Protein AF-T1XBE3-F1 (afdb_monomer)

Organism: NCBI:txid1246301

Sequence (69 aa):
MPGVMISRNNFCVEVDGLALLRTDYSLASPEGKTILAGSSAEVVRRQADGSWLYVIDHAAGASLPRVED

Mean predicted aligned error: 3.16 Å

Secondary structure (DSSP, 8-state):
---EEEEEEEEEEEETTEEEEEEEEEEE-TTS-EEEEEEEEEEEEE-TTS-EEEEEEETTTTTSPPPP-

Radius of gyration: 14.52 Å; Cα contacts (8 Å, |Δi|>4): 142; chains: 1; bounding box: 34×37×36 Å

Nearest PDB structures (foldseek):
  7c5x-assembly1_B  TM=7.483E-01  e=2.126E-01  Bigelowiella natans
  3bb9-assembly1_A  TM=6.772E-01  e=5.417E-01  Shewanella frigidimarina NCIMB 400
  3fzx-assembly1_A-2  TM=6.507E-01  e=1.904E-01  Bacteroides fragilis NCTC 9343
  4fvs-assembly3_C  TM=6.563E-01  e=5.723E-01  Parabacteroides distasonis ATCC 8503
  4j9a-assembly1_A  TM=6.255E-01  e=9.391E-01  Pseudomonas aeruginosa PAO1

Foldseek 3Di:
DDWDKDKAFPDWDDDPQKIWTKIWMFIADPVRHTPDTEIWIWMWGQDPVRDIDTPDTGPHHRPDDDDDD

pLDDT: mean 96.09, std 4.5, range [65.31, 98.81]

Solvent-accessible surface area (backbone atoms only — not comparable to full-atom values): 4071 Å² total; per-residue (Å²): 133,78,59,55,75,50,75,43,75,80,43,77,49,77,56,97,55,33,30,47,35,31,30,45,36,40,31,22,37,89,88,64,48,78,76,48,70,52,22,22,34,33,33,32,36,53,45,96,90,66,50,74,43,80,78,40,82,36,64,54,60,63,61,60,76,84,83,80,135

Structure (mmCIF, N/CA/C/O backbone):
data_AF-T1XBE3-F1
#
_entry.id   AF-T1XBE3-F1
#
loop_
_atom_site.group_PDB
_atom_site.id
_atom_site.type_symbol
_atom_site.label_atom_id
_atom_site.label_alt_id
_atom_site.label_comp_id
_atom_site.label_asym_id
_atom_site.label_entity_id
_atom_site.label_seq_id
_atom_site.pdbx_PDB_ins_code
_atom_site.Cartn_x
_atom_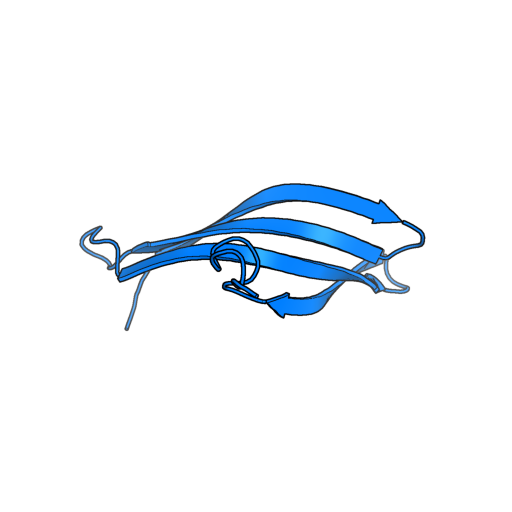site.Cartn_y
_atom_site.Cartn_z
_atom_site.occupancy
_atom_site.B_iso_or_equiv
_atom_site.auth_seq_id
_atom_site.auth_comp_id
_atom_site.auth_asym_id
_atom_site.auth_atom_id
_atom_site.pdbx_PDB_model_num
ATOM 1 N N . MET A 1 1 ? -1.784 5.330 21.977 1.00 65.31 1 MET A N 1
ATOM 2 C CA . MET A 1 1 ? -2.916 6.267 22.146 1.00 65.31 1 MET A CA 1
ATOM 3 C C . MET A 1 1 ? -4.039 5.793 21.242 1.00 65.31 1 MET A C 1
ATOM 5 O O . MET A 1 1 ? -3.726 5.452 20.106 1.00 65.31 1 MET A O 1
ATOM 9 N N . PRO A 1 2 ? -5.284 5.689 21.726 1.00 86.69 2 PRO A N 1
ATOM 10 C CA . PRO A 1 2 ? -6.419 5.355 20.869 1.00 86.69 2 PRO A CA 1
ATOM 11 C C . PRO A 1 2 ? -6.621 6.443 19.805 1.00 86.69 2 PRO A C 1
ATOM 13 O O . PRO A 1 2 ? -6.350 7.615 20.058 1.00 86.69 2 PRO A O 1
ATOM 16 N N . GLY A 1 3 ? -7.075 6.050 18.620 1.00 93.31 3 GLY A N 1
ATOM 17 C CA . GLY A 1 3 ? -7.336 6.948 17.501 1.00 93.31 3 GLY A CA 1
ATOM 18 C C . GLY A 1 3 ? -7.937 6.193 16.321 1.00 93.31 3 GLY A C 1
ATOM 19 O O . GLY A 1 3 ? -7.906 4.962 16.289 1.00 93.31 3 GLY A O 1
ATOM 20 N N . VAL A 1 4 ? -8.495 6.932 15.367 1.00 96.25 4 VAL A N 1
ATOM 21 C CA . VAL A 1 4 ? -9.063 6.380 14.132 1.00 96.25 4 VAL A CA 1
ATOM 22 C C . VAL A 1 4 ? -8.170 6.778 12.972 1.00 96.25 4 VAL A C 1
ATOM 24 O O . VAL A 1 4 ? -7.923 7.966 12.762 1.00 96.25 4 VAL A O 1
ATOM 27 N N . MET A 1 5 ? -7.686 5.782 12.231 1.00 96.06 5 MET A N 1
ATOM 28 C CA . MET A 1 5 ? -6.954 5.996 10.990 1.00 96.06 5 MET A CA 1
ATOM 29 C C . MET A 1 5 ? -7.891 5.815 9.799 1.00 96.06 5 MET A C 1
ATOM 31 O O . MET A 1 5 ? -8.616 4.823 9.719 1.00 96.06 5 MET A O 1
ATOM 35 N N . ILE A 1 6 ? -7.842 6.756 8.865 1.00 97.00 6 ILE A N 1
ATOM 36 C CA . ILE A 1 6 ? -8.424 6.622 7.533 1.00 97.00 6 ILE A CA 1
ATOM 37 C C . ILE A 1 6 ? -7.266 6.608 6.549 1.00 97.00 6 ILE A C 1
ATOM 39 O O . ILE A 1 6 ? -6.373 7.445 6.631 1.00 97.00 6 ILE A O 1
ATOM 43 N N . SER A 1 7 ? -7.296 5.653 5.629 1.00 96.25 7 SER A N 1
ATOM 44 C CA . SER A 1 7 ? -6.296 5.490 4.584 1.00 96.25 7 SER A CA 1
ATOM 45 C C . SER A 1 7 ? -7.015 5.263 3.258 1.00 96.25 7 SER A C 1
ATOM 47 O O . SER A 1 7 ? -7.945 4.453 3.192 1.00 96.25 7 SER A O 1
ATOM 49 N N . ARG A 1 8 ? -6.660 6.024 2.220 1.00 97.50 8 ARG A N 1
ATOM 50 C CA . ARG A 1 8 ? -7.305 5.956 0.905 1.00 97.50 8 ARG A CA 1
ATOM 51 C C . ARG A 1 8 ? -6.267 5.867 -0.201 1.00 97.50 8 ARG A C 1
ATOM 53 O O . ARG A 1 8 ? -5.624 6.864 -0.529 1.00 97.50 8 ARG A O 1
ATOM 60 N N . ASN A 1 9 ? -6.178 4.695 -0.823 1.00 96.62 9 ASN A N 1
ATOM 61 C CA . ASN A 1 9 ? -5.389 4.509 -2.036 1.00 96.62 9 ASN A CA 1
ATOM 62 C C . ASN A 1 9 ? -6.029 5.362 -3.140 1.00 96.62 9 ASN A C 1
ATOM 64 O O . ASN A 1 9 ? -7.165 5.115 -3.551 1.00 96.62 9 ASN A O 1
ATOM 68 N N . ASN A 1 10 ? -5.330 6.406 -3.572 1.00 95.69 10 ASN A N 1
ATOM 69 C CA . ASN A 1 10 ? -5.786 7.332 -4.611 1.00 95.69 10 ASN A CA 1
ATOM 70 C C . ASN A 1 10 ? -5.139 7.044 -5.975 1.00 95.69 10 ASN A C 1
ATOM 72 O O . ASN A 1 10 ? -5.561 7.607 -6.983 1.00 95.69 10 ASN A O 1
ATOM 76 N N . PHE A 1 11 ? -4.157 6.142 -6.007 1.00 95.88 11 PHE A N 1
ATOM 77 C CA . PHE A 1 11 ? -3.454 5.696 -7.201 1.00 95.88 11 PHE A CA 1
ATOM 78 C C . PHE A 1 11 ? -3.104 4.211 -7.082 1.00 95.88 11 PHE A C 1
ATOM 80 O O . PHE A 1 11 ? -2.752 3.745 -5.997 1.00 95.88 11 PHE A O 1
ATOM 87 N N . CYS A 1 12 ? -3.179 3.486 -8.199 1.00 97.69 12 CYS A N 1
ATOM 88 C CA . CYS A 1 12 ? -2.767 2.091 -8.304 1.00 97.69 12 CYS A CA 1
ATOM 89 C C . CYS A 1 12 ? -2.279 1.811 -9.730 1.00 97.69 12 CYS A C 1
ATOM 91 O O . CYS A 1 12 ? -3.024 2.031 -10.687 1.00 97.69 12 CYS A O 1
ATOM 93 N N . VAL A 1 13 ? -1.045 1.328 -9.869 1.00 98.25 13 VAL A N 1
ATOM 94 C CA . VAL A 1 13 ? -0.500 0.817 -11.134 1.00 98.25 13 VAL A CA 1
ATOM 95 C C . VAL A 1 13 ? -0.057 -0.613 -10.917 1.00 98.25 13 VAL A C 1
ATOM 97 O O . VAL A 1 13 ? 0.839 -0.858 -10.114 1.00 98.25 13 VAL A O 1
ATOM 100 N N . GLU A 1 14 ? -0.676 -1.538 -11.641 1.00 98.06 14 GLU A N 1
ATOM 101 C CA . GLU A 1 14 ? -0.393 -2.969 -11.563 1.00 98.06 14 GLU A CA 1
ATOM 102 C C . GLU A 1 14 ? 0.469 -3.430 -12.746 1.00 98.06 14 GLU A C 1
ATOM 104 O O . GLU A 1 14 ? 0.222 -3.052 -13.893 1.00 98.06 14 GLU A O 1
ATOM 109 N N . VAL A 1 15 ? 1.465 -4.274 -12.466 1.00 98.38 15 VAL A N 1
ATOM 110 C CA . VAL A 1 15 ? 2.258 -5.007 -13.460 1.00 98.38 15 VAL A CA 1
ATOM 111 C C . VAL A 1 15 ? 2.726 -6.338 -12.870 1.00 98.38 15 VAL A C 1
ATOM 113 O O . VAL A 1 15 ? 3.279 -6.373 -11.775 1.00 98.38 15 VAL A O 1
ATOM 116 N N . ASP A 1 16 ? 2.489 -7.444 -13.578 1.00 97.81 16 ASP A N 1
ATOM 117 C CA . ASP A 1 16 ? 2.993 -8.788 -13.246 1.00 97.81 16 ASP A CA 1
ATOM 118 C C . ASP A 1 16 ? 2.824 -9.214 -11.771 1.00 97.81 16 ASP A C 1
ATOM 120 O O . ASP A 1 16 ? 3.724 -9.776 -11.144 1.00 97.81 16 ASP A O 1
ATOM 124 N N . GLY A 1 17 ? 1.652 -8.942 -11.187 1.00 98.12 17 GLY A N 1
ATOM 125 C CA . GLY A 1 17 ? 1.356 -9.301 -9.796 1.00 98.12 17 GLY A CA 1
ATOM 126 C C . GLY A 1 17 ? 2.058 -8.424 -8.753 1.00 98.12 17 G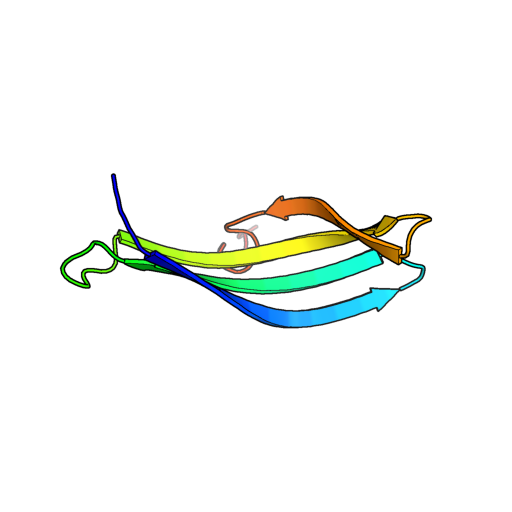LY A C 1
ATOM 127 O O . GLY A 1 17 ? 2.059 -8.765 -7.571 1.00 98.12 17 GLY A O 1
ATOM 128 N N . LEU A 1 18 ? 2.635 -7.296 -9.159 1.00 98.69 18 LEU A N 1
ATOM 129 C CA . LEU A 1 18 ? 3.018 -6.183 -8.298 1.00 98.69 18 LEU A CA 1
ATOM 130 C C . LEU A 1 18 ? 2.079 -5.007 -8.544 1.00 98.69 18 LEU A C 1
ATOM 132 O O . LEU A 1 18 ? 1.621 -4.800 -9.664 1.00 98.69 18 LEU A O 1
ATOM 136 N N . ALA A 1 19 ? 1.838 -4.204 -7.514 1.00 98.62 19 ALA A N 1
ATOM 137 C CA . ALA A 1 19 ? 1.193 -2.914 -7.690 1.00 98.62 19 ALA A CA 1
ATOM 138 C C . ALA A 1 19 ? 1.906 -1.821 -6.895 1.00 98.62 19 ALA A C 1
ATOM 140 O O . ALA A 1 19 ? 2.248 -2.014 -5.727 1.00 98.62 19 ALA A O 1
ATOM 141 N N . LEU A 1 20 ? 2.117 -0.677 -7.548 1.00 98.50 20 LEU A N 1
ATOM 142 C CA . LEU A 1 20 ? 2.533 0.575 -6.926 1.00 98.50 20 LEU A CA 1
ATOM 143 C C . LEU A 1 20 ? 1.284 1.336 -6.490 1.00 98.50 20 LEU A C 1
ATOM 145 O O . LEU A 1 20 ? 0.414 1.627 -7.317 1.00 98.50 20 LEU A O 1
ATOM 149 N N . LEU A 1 21 ? 1.223 1.694 -5.214 1.00 98.44 21 LEU A N 1
ATOM 150 C CA . LEU A 1 21 ? 0.128 2.454 -4.628 1.00 98.44 21 LEU A CA 1
ATOM 151 C C . LEU A 1 21 ? 0.623 3.822 -4.161 1.00 98.44 21 LEU A C 1
ATOM 153 O O . LEU A 1 21 ? 1.762 3.974 -3.709 1.00 98.44 21 LEU A O 1
ATOM 157 N N . ARG A 1 22 ? -0.274 4.807 -4.230 1.00 98.12 22 ARG A N 1
ATOM 158 C CA . ARG A 1 22 ? -0.174 6.041 -3.447 1.00 98.12 22 ARG A CA 1
ATOM 159 C C . ARG A 1 22 ? -1.416 6.162 -2.590 1.00 98.12 22 ARG A C 1
ATOM 161 O O . ARG A 1 22 ? -2.538 6.028 -3.092 1.00 98.12 22 ARG A O 1
ATOM 168 N N . THR A 1 23 ? -1.199 6.482 -1.326 1.00 97.88 23 THR A N 1
ATOM 169 C CA . THR A 1 23 ? -2.250 6.449 -0.321 1.00 97.88 23 THR A CA 1
ATOM 170 C C . THR A 1 23 ? -2.181 7.699 0.528 1.00 97.88 23 THR A C 1
ATOM 172 O O . THR A 1 23 ? -1.129 8.009 1.076 1.00 97.88 23 THR A O 1
ATOM 175 N N . ASP A 1 24 ? -3.292 8.425 0.638 1.00 97.94 24 ASP A N 1
ATOM 176 C CA . ASP A 1 24 ? -3.408 9.513 1.610 1.00 97.94 24 ASP A CA 1
ATOM 177 C C . ASP A 1 24 ? -3.968 8.945 2.912 1.00 97.94 24 ASP A C 1
ATOM 179 O O . ASP A 1 24 ? -4.997 8.260 2.901 1.00 97.94 24 ASP A O 1
ATOM 183 N N . TYR A 1 25 ? -3.311 9.244 4.031 1.00 97.44 25 TYR A N 1
ATOM 184 C CA . TYR A 1 25 ? -3.743 8.800 5.349 1.00 97.44 25 TYR A CA 1
ATOM 185 C C . TYR A 1 25 ? -3.861 9.954 6.340 1.00 97.44 25 TYR A C 1
ATOM 187 O O . TYR A 1 25 ? -3.131 10.948 6.292 1.00 97.44 25 TYR A O 1
ATOM 195 N N . SER A 1 26 ? -4.776 9.790 7.290 1.00 97.31 26 SER A N 1
ATOM 196 C CA . SER A 1 26 ? -4.905 10.644 8.463 1.00 97.31 26 SER A CA 1
ATOM 197 C C . SER A 1 26 ? -5.253 9.812 9.694 1.00 97.31 26 SER A C 1
ATOM 199 O O . SER A 1 26 ? -6.005 8.842 9.627 1.00 97.31 26 SER A O 1
ATOM 201 N N . LEU A 1 27 ? -4.680 10.190 10.831 1.00 97.12 27 LEU A N 1
ATOM 20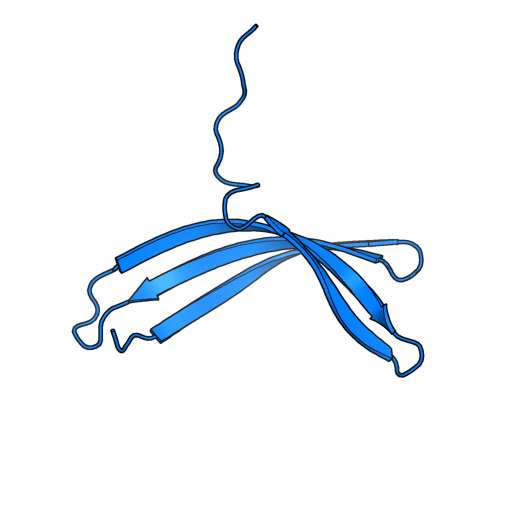2 C CA . LEU A 1 27 ? -4.954 9.636 12.149 1.00 97.12 27 LEU A CA 1
ATOM 203 C C . LEU A 1 27 ? -5.537 10.746 13.018 1.00 97.12 27 LEU A C 1
ATOM 205 O O . LEU A 1 27 ? -4.884 11.771 13.233 1.00 97.12 27 LEU A O 1
ATOM 209 N N . ALA A 1 28 ? -6.737 10.528 13.544 1.00 97.94 28 ALA A N 1
ATOM 210 C CA . ALA A 1 28 ? -7.402 11.446 14.459 1.00 97.94 28 ALA A CA 1
ATOM 211 C C . ALA A 1 28 ? -7.481 10.869 15.880 1.00 97.94 28 ALA A C 1
ATOM 213 O O . ALA A 1 28 ? -7.633 9.658 16.062 1.00 97.94 28 ALA A O 1
ATOM 214 N N . SER A 1 29 ? -7.398 11.740 16.887 1.00 96.81 29 SER A N 1
ATOM 215 C CA . SER A 1 29 ? -7.722 11.402 18.275 1.00 96.81 29 SER A CA 1
ATOM 216 C C . SER A 1 29 ? -9.223 11.114 18.424 1.00 96.81 29 SER A C 1
ATOM 218 O O . SER A 1 29 ? -10.002 11.466 17.532 1.00 96.81 29 SER A O 1
ATOM 220 N N . PRO A 1 30 ? -9.669 10.513 19.541 1.00 96.12 30 PRO A N 1
ATOM 221 C CA . PRO A 1 30 ? -11.095 10.312 19.804 1.00 96.12 30 PRO A CA 1
ATOM 222 C C . PRO A 1 30 ? -11.918 11.613 19.777 1.00 96.12 30 PRO A C 1
ATOM 224 O O . PRO A 1 30 ? -13.095 11.592 19.436 1.00 96.12 30 PRO A O 1
ATOM 227 N N . GLU A 1 31 ? -11.292 12.754 20.074 1.00 95.69 31 GLU A N 1
ATOM 228 C CA . GLU A 1 31 ? -11.891 14.096 20.044 1.00 95.69 31 GLU A CA 1
ATOM 229 C C . GLU A 1 31 ? -11.883 14.729 18.638 1.00 95.69 31 GLU A C 1
ATOM 231 O O . GLU A 1 31 ? -12.264 15.886 18.473 1.00 95.69 31 GLU A O 1
ATOM 236 N N . GLY A 1 32 ? -11.420 14.000 17.617 1.00 95.00 32 GLY A N 1
ATOM 237 C CA . GLY A 1 32 ? -11.390 14.446 16.222 1.00 95.00 32 GLY A CA 1
ATOM 238 C C . GLY A 1 32 ? -10.182 15.307 15.845 1.00 95.00 32 GLY A C 1
ATOM 239 O O . GLY A 1 32 ? -10.107 15.800 14.719 1.00 95.00 32 GLY A O 1
ATOM 240 N N . LYS A 1 33 ? -9.204 15.492 16.741 1.00 96.62 33 LYS A N 1
ATOM 241 C CA . LYS A 1 33 ? -7.989 16.254 16.426 1.00 96.62 33 LYS A CA 1
ATOM 242 C C . LYS A 1 33 ? -7.052 15.417 15.557 1.00 96.62 33 LYS A C 1
ATOM 244 O O . LYS A 1 33 ? -6.711 14.300 15.931 1.00 96.62 33 LYS A O 1
ATOM 249 N N . THR A 1 34 ? -6.569 15.975 14.445 1.00 96.69 34 THR A N 1
ATOM 250 C CA . THR A 1 34 ? -5.535 15.310 13.632 1.00 96.69 34 THR A CA 1
ATOM 251 C C . THR A 1 34 ? -4.245 15.170 14.443 1.00 96.69 34 THR A C 1
ATOM 253 O O . THR A 1 34 ? -3.692 16.161 14.922 1.00 96.69 34 THR A O 1
ATOM 256 N N . ILE A 1 35 ? -3.787 13.931 14.602 1.00 96.31 35 ILE A N 1
ATOM 257 C CA . ILE A 1 35 ? -2.522 13.559 15.243 1.00 96.31 35 ILE A CA 1
ATOM 258 C C . ILE A 1 35 ? -1.417 13.476 14.187 1.00 96.31 35 ILE A C 1
ATOM 260 O O . ILE A 1 35 ? -0.311 13.959 14.413 1.00 96.31 35 ILE A O 1
ATOM 264 N N . LEU A 1 36 ? -1.720 12.863 13.041 1.00 95.00 36 LEU A N 1
ATOM 265 C CA . LEU A 1 36 ? -0.785 12.639 11.942 1.00 95.00 36 LEU A CA 1
ATOM 266 C C . LEU A 1 36 ? -1.550 12.606 10.617 1.00 95.00 36 LEU A C 1
ATOM 268 O O . LEU A 1 36 ? -2.658 12.080 10.564 1.00 95.00 36 LEU A O 1
ATOM 272 N N . ALA A 1 37 ? -0.951 13.126 9.552 1.00 96.56 37 ALA A N 1
ATOM 273 C CA . ALA A 1 37 ? -1.432 12.954 8.188 1.00 96.56 37 ALA A CA 1
ATOM 274 C C . ALA A 1 37 ? -0.245 12.929 7.220 1.00 96.56 37 ALA A C 1
ATOM 276 O O . ALA A 1 37 ? 0.814 13.478 7.532 1.00 96.56 37 ALA A O 1
ATOM 277 N N . GLY A 1 38 ? -0.420 12.295 6.066 1.00 96.69 38 GLY A N 1
ATOM 278 C CA . GLY A 1 38 ? 0.607 12.214 5.034 1.00 96.69 38 GLY A CA 1
ATOM 279 C C . GLY A 1 38 ? 0.151 11.424 3.814 1.00 96.69 38 GLY A C 1
ATOM 280 O O . GLY A 1 38 ? -0.997 10.982 3.735 1.00 96.69 38 GLY A O 1
ATOM 281 N N . SER A 1 39 ? 1.074 11.250 2.873 1.00 97.88 39 SER A N 1
ATOM 282 C CA . SER A 1 39 ? 0.912 10.391 1.706 1.00 97.88 39 SER A CA 1
ATOM 283 C C . SER A 1 39 ? 2.057 9.380 1.633 1.00 97.88 39 SER A C 1
ATOM 285 O O . SER A 1 39 ? 3.233 9.759 1.582 1.00 97.88 39 SER A O 1
ATOM 287 N N . SER A 1 40 ? 1.715 8.099 1.554 1.00 97.81 40 SER A N 1
ATOM 2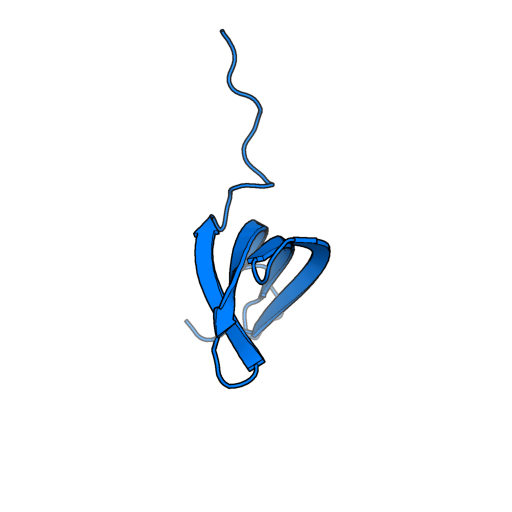88 C CA . SER A 1 40 ? 2.676 7.012 1.380 1.00 97.81 40 SER A CA 1
ATOM 289 C C . SER A 1 40 ? 2.900 6.675 -0.095 1.00 97.81 40 SER A C 1
ATOM 291 O O . SER A 1 40 ? 2.099 7.013 -0.975 1.00 97.81 40 SER A O 1
ATOM 293 N N . ALA A 1 41 ? 4.017 5.999 -0.350 1.00 98.12 41 ALA A N 1
ATOM 294 C CA . ALA A 1 41 ? 4.261 5.243 -1.568 1.00 98.12 41 ALA A CA 1
ATOM 295 C C . ALA A 1 41 ? 4.513 3.787 -1.166 1.00 98.12 41 ALA A C 1
ATOM 297 O O . ALA A 1 41 ? 5.375 3.503 -0.332 1.00 98.12 41 ALA A O 1
ATOM 298 N N . GLU A 1 42 ? 3.741 2.866 -1.727 1.00 98.19 42 GLU A N 1
ATOM 299 C CA . GLU A 1 42 ? 3.712 1.475 -1.273 1.00 98.19 42 GLU A CA 1
ATOM 300 C C . GLU A 1 42 ? 3.852 0.534 -2.466 1.00 98.19 42 GLU A C 1
ATOM 302 O O . GLU A 1 42 ? 3.374 0.823 -3.563 1.00 98.19 42 GLU A O 1
ATOM 307 N N . VAL A 1 43 ? 4.479 -0.620 -2.249 1.00 98.56 43 VAL A N 1
ATOM 308 C CA . VAL A 1 43 ? 4.494 -1.713 -3.225 1.00 98.56 43 VAL A CA 1
ATOM 309 C C . VAL A 1 43 ? 3.851 -2.926 -2.588 1.00 98.56 43 VAL A C 1
ATOM 311 O O . VAL A 1 43 ? 4.301 -3.391 -1.539 1.00 98.56 43 VAL A O 1
ATOM 314 N N . VAL A 1 44 ? 2.834 -3.470 -3.246 1.00 98.62 44 VAL A N 1
ATOM 315 C CA . VAL A 1 44 ? 2.175 -4.716 -2.849 1.00 98.62 44 VAL A CA 1
ATOM 316 C C . VAL A 1 44 ? 2.427 -5.809 -3.881 1.00 98.62 44 VAL A C 1
ATOM 318 O O . VAL A 1 44 ? 2.630 -5.531 -5.062 1.00 98.62 44 VAL A O 1
ATOM 321 N N . ARG A 1 45 ? 2.411 -7.068 -3.439 1.00 98.81 45 ARG A N 1
ATOM 322 C CA . ARG A 1 45 ? 2.527 -8.252 -4.296 1.00 98.81 45 ARG A CA 1
ATOM 323 C C . ARG A 1 45 ? 1.330 -9.167 -4.118 1.00 98.81 45 ARG A C 1
ATOM 325 O O . ARG A 1 45 ? 0.931 -9.454 -2.986 1.00 98.81 45 ARG A O 1
ATOM 332 N N . ARG A 1 46 ? 0.822 -9.677 -5.235 1.00 98.75 46 ARG A N 1
ATOM 333 C CA . ARG A 1 46 ? -0.198 -10.714 -5.275 1.00 98.75 46 ARG A CA 1
ATOM 334 C C . ARG A 1 46 ? 0.414 -12.060 -4.903 1.00 98.75 46 ARG A C 1
ATOM 336 O O . ARG A 1 46 ? 1.419 -12.481 -5.471 1.00 98.75 46 ARG A O 1
ATOM 343 N N . GLN A 1 47 ? -0.188 -12.726 -3.936 1.00 98.50 47 GLN A N 1
ATOM 344 C CA . GLN A 1 47 ? 0.195 -14.052 -3.480 1.00 98.50 47 GLN A CA 1
ATOM 345 C C . GLN A 1 47 ? -0.456 -15.129 -4.360 1.00 98.50 47 GLN A C 1
ATOM 347 O O . GLN A 1 47 ? -1.348 -14.846 -5.164 1.00 98.50 47 GLN A O 1
ATOM 352 N N . ALA A 1 48 ? -0.033 -16.385 -4.191 1.00 98.00 48 ALA A N 1
ATOM 353 C CA . ALA A 1 48 ? -0.574 -17.516 -4.950 1.00 98.00 48 ALA A CA 1
ATOM 354 C C . ALA A 1 48 ? -2.082 -17.738 -4.718 1.00 98.00 48 ALA A C 1
ATOM 356 O O . ALA A 1 48 ? -2.781 -18.196 -5.617 1.00 98.00 48 ALA A O 1
ATOM 357 N N . ASP A 1 49 ? -2.588 -17.378 -3.536 1.00 97.94 49 ASP A N 1
ATOM 358 C CA . ASP A 1 49 ? -4.014 -17.435 -3.188 1.00 97.94 49 ASP A CA 1
ATOM 359 C C . ASP A 1 49 ? -4.819 -16.218 -3.690 1.00 97.94 49 ASP A C 1
ATOM 361 O O . ASP A 1 49 ? -6.025 -16.124 -3.473 1.00 97.94 49 ASP A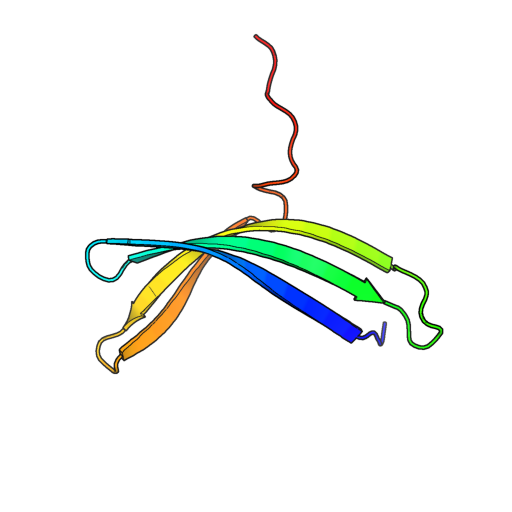 O 1
ATOM 365 N N . GLY A 1 50 ? -4.162 -15.284 -4.381 1.00 97.88 50 GLY A N 1
ATOM 366 C CA . GLY A 1 50 ? -4.764 -14.076 -4.925 1.00 97.88 50 GLY A CA 1
ATOM 367 C C . GLY A 1 50 ? -4.854 -12.901 -3.951 1.00 97.88 50 GLY A C 1
ATOM 368 O O . GLY A 1 50 ? -5.250 -11.822 -4.395 1.00 97.88 50 GLY A O 1
ATOM 369 N N . SER A 1 51 ? -4.471 -13.071 -2.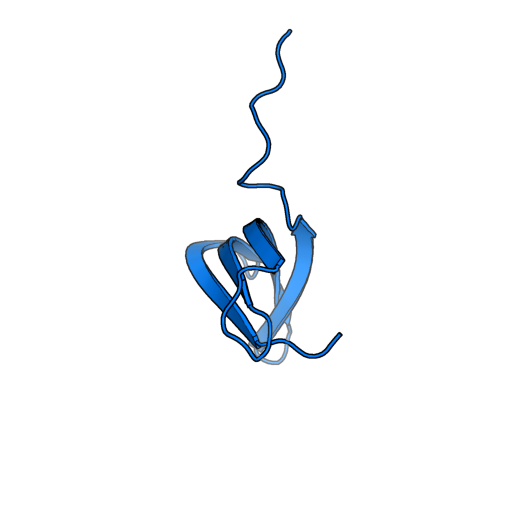681 1.00 98.19 51 SER A N 1
ATOM 370 C CA . SER A 1 51 ? -4.353 -11.968 -1.720 1.00 98.19 51 SER A CA 1
ATOM 371 C C . SER A 1 51 ? -3.224 -11.009 -2.104 1.00 98.19 51 SER A C 1
ATOM 373 O O . SER A 1 51 ? -2.325 -11.365 -2.862 1.00 98.19 51 SER A O 1
ATOM 375 N N . TRP A 1 52 ? -3.258 -9.781 -1.590 1.00 98.25 52 TRP A N 1
ATOM 376 C CA . TRP A 1 52 ? -2.197 -8.792 -1.788 1.00 98.25 52 TRP A CA 1
ATOM 377 C C . TRP A 1 52 ? -1.552 -8.459 -0.449 1.00 98.25 52 TRP A C 1
ATOM 379 O O . TRP A 1 52 ? -2.256 -8.173 0.516 1.00 98.25 52 TRP A O 1
ATOM 389 N N . LEU A 1 53 ? -0.221 -8.480 -0.398 1.00 98.25 53 LEU A N 1
ATOM 390 C CA . LEU A 1 53 ? 0.553 -8.144 0.796 1.00 98.25 53 LEU A CA 1
ATOM 391 C C . LEU A 1 53 ? 1.576 -7.059 0.478 1.00 98.25 53 LEU A C 1
ATOM 393 O O . LEU A 1 53 ? 2.141 -7.035 -0.618 1.00 98.25 53 LEU A O 1
ATOM 397 N N . TYR A 1 54 ? 1.836 -6.191 1.451 1.00 97.62 54 TYR A N 1
ATOM 398 C CA . TYR A 1 54 ? 2.900 -5.197 1.372 1.00 97.62 54 TYR A CA 1
ATOM 399 C C . TYR A 1 54 ? 4.271 -5.862 1.235 1.00 97.62 54 TYR A C 1
ATOM 401 O O . TYR A 1 54 ? 4.615 -6.780 1.977 1.00 97.62 54 TYR A O 1
ATOM 409 N N . VAL A 1 55 ? 5.054 -5.369 0.281 1.00 98.06 55 VAL A N 1
ATOM 410 C CA . VAL A 1 55 ? 6.481 -5.679 0.113 1.00 98.06 55 VAL A CA 1
ATOM 411 C C . VAL A 1 55 ? 7.328 -4.462 0.480 1.00 98.06 55 VAL A C 1
ATOM 413 O O . VAL A 1 55 ? 8.405 -4.618 1.046 1.00 98.06 55 VAL A O 1
ATOM 416 N N . ILE A 1 56 ? 6.831 -3.256 0.186 1.00 98.38 56 ILE A N 1
ATOM 417 C CA . ILE A 1 56 ? 7.406 -1.982 0.627 1.00 98.38 56 ILE A CA 1
ATOM 418 C C . ILE A 1 56 ? 6.280 -1.124 1.197 1.00 98.38 56 ILE A C 1
ATOM 420 O O . ILE A 1 56 ? 5.253 -0.943 0.544 1.00 98.38 56 ILE A O 1
ATOM 424 N N . ASP A 1 57 ? 6.517 -0.563 2.378 1.00 96.88 57 ASP A N 1
ATOM 425 C CA . ASP A 1 57 ? 5.699 0.485 2.981 1.00 96.88 57 ASP A CA 1
ATOM 426 C C . ASP A 1 57 ? 6.604 1.684 3.282 1.00 96.88 57 ASP A C 1
ATOM 428 O O . ASP A 1 57 ? 7.386 1.680 4.237 1.00 96.88 57 ASP A O 1
ATOM 432 N N . HIS A 1 58 ? 6.543 2.697 2.415 1.00 97.25 58 HIS A N 1
ATOM 433 C CA . HIS A 1 58 ? 7.196 3.973 2.653 1.00 97.25 58 HIS A CA 1
ATOM 434 C C . HIS A 1 58 ? 6.139 5.018 3.016 1.00 97.25 58 HIS A C 1
ATOM 436 O O . HIS A 1 58 ? 5.706 5.810 2.178 1.00 97.25 58 HIS A O 1
ATOM 442 N N . ALA A 1 59 ? 5.788 5.067 4.303 1.00 95.81 59 ALA A N 1
ATOM 443 C CA . ALA A 1 59 ? 4.753 5.948 4.849 1.00 95.81 59 ALA A CA 1
ATOM 444 C C . ALA A 1 59 ? 4.879 7.431 4.437 1.00 95.81 59 ALA A C 1
ATOM 446 O O . ALA A 1 59 ? 3.877 8.082 4.197 1.00 95.81 59 ALA A O 1
ATOM 447 N N . ALA A 1 60 ? 6.094 7.972 4.306 1.00 95.81 60 ALA A N 1
ATOM 448 C CA . ALA A 1 60 ? 6.309 9.361 3.876 1.00 95.81 60 ALA A CA 1
ATOM 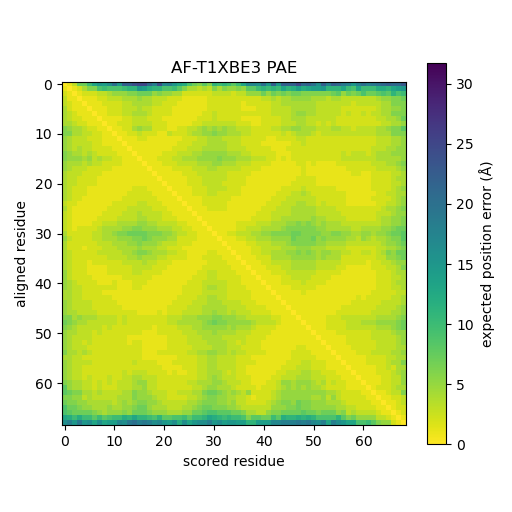449 C C . ALA A 1 60 ? 6.643 9.522 2.380 1.00 95.81 60 ALA A C 1
ATOM 451 O O . ALA A 1 60 ? 6.859 10.644 1.927 1.00 95.81 60 ALA A O 1
ATOM 452 N N . GLY A 1 61 ? 6.734 8.432 1.611 1.00 95.12 61 GLY A N 1
ATOM 453 C CA . GLY A 1 61 ? 7.390 8.415 0.299 1.00 95.12 61 GLY A CA 1
ATOM 454 C C . GLY A 1 61 ? 6.784 9.367 -0.732 1.00 95.12 61 GLY A C 1
ATOM 455 O O . GLY A 1 61 ? 7.507 9.885 -1.576 1.00 95.12 61 GLY A O 1
ATOM 456 N N . ALA A 1 62 ? 5.484 9.656 -0.633 1.00 94.81 62 ALA A N 1
ATOM 457 C CA . ALA A 1 62 ? 4.791 10.593 -1.518 1.00 94.81 62 ALA A CA 1
ATOM 458 C C . ALA A 1 62 ? 4.614 12.001 -0.913 1.00 94.81 62 ALA A C 1
ATOM 460 O O . ALA A 1 62 ? 3.929 12.839 -1.499 1.00 94.81 62 ALA A O 1
ATOM 461 N N . SER A 1 63 ? 5.199 12.267 0.257 1.00 93.88 63 SER A N 1
ATOM 462 C CA . SER A 1 63 ? 5.177 13.569 0.941 1.00 93.88 63 SER A CA 1
ATOM 463 C C . SER A 1 63 ? 6.560 14.190 1.130 1.00 93.88 63 SER A C 1
ATOM 465 O O . SER A 1 63 ? 6.648 15.340 1.558 1.00 93.88 63 SER A O 1
ATOM 467 N N . LEU A 1 64 ? 7.637 13.458 0.839 1.00 92.06 64 LEU A N 1
ATOM 468 C CA . LEU A 1 64 ? 8.987 14.004 0.923 1.00 92.06 64 LEU A CA 1
ATOM 469 C C . LEU A 1 64 ? 9.222 15.053 -0.177 1.00 92.06 64 LEU A C 1
ATOM 471 O O . LEU A 1 64 ? 8.788 14.860 -1.317 1.00 92.06 64 LEU A O 1
ATOM 475 N N . PRO A 1 65 ? 9.917 16.160 0.138 1.00 92.31 65 PRO A N 1
ATOM 476 C CA . PRO A 1 65 ? 10.321 17.125 -0.870 1.00 92.31 65 PRO A CA 1
ATOM 477 C C . PRO A 1 65 ? 11.353 16.510 -1.820 1.00 92.31 65 PRO A C 1
ATOM 479 O O . PRO A 1 65 ? 12.060 15.557 -1.483 1.00 92.31 65 PRO A O 1
ATOM 482 N N . ARG A 1 66 ? 11.472 17.100 -3.010 1.00 92.62 66 ARG A N 1
ATOM 483 C CA . ARG A 1 66 ? 12.584 16.809 -3.916 1.00 92.62 66 ARG A CA 1
ATOM 484 C C . ARG A 1 66 ? 13.910 17.134 -3.215 1.00 92.62 66 ARG A C 1
ATOM 486 O O . ARG A 1 66 ? 14.021 18.166 -2.562 1.00 92.62 66 ARG A O 1
ATOM 493 N N . VAL A 1 67 ? 14.905 16.269 -3.397 1.00 93.56 67 VAL A N 1
ATOM 494 C CA . VAL A 1 67 ? 16.285 16.530 -2.970 1.00 93.56 67 VAL A CA 1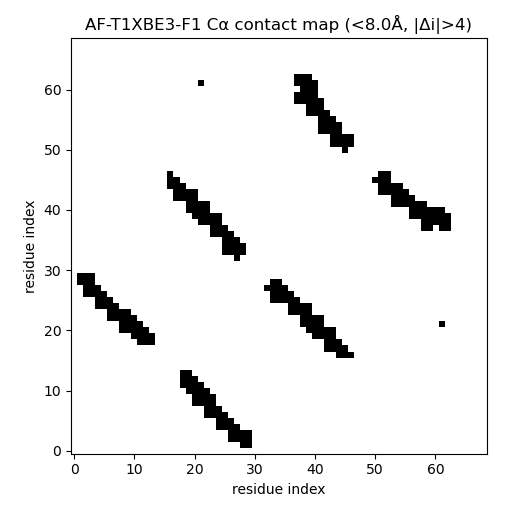
ATOM 495 C C . VAL A 1 67 ? 16.926 17.528 -3.942 1.00 93.56 67 VAL A C 1
ATOM 497 O O . VAL A 1 67 ? 16.773 17.384 -5.159 1.00 93.56 67 VAL A O 1
ATOM 500 N N . GLU A 1 68 ? 17.577 18.556 -3.404 1.00 93.25 68 GLU A N 1
ATOM 501 C CA . GLU A 1 68 ? 18.381 19.519 -4.169 1.00 93.25 68 GLU A CA 1
ATOM 502 C C . GLU A 1 68 ? 19.788 18.951 -4.426 1.00 93.25 68 GLU A C 1
ATOM 504 O O . GLU A 1 6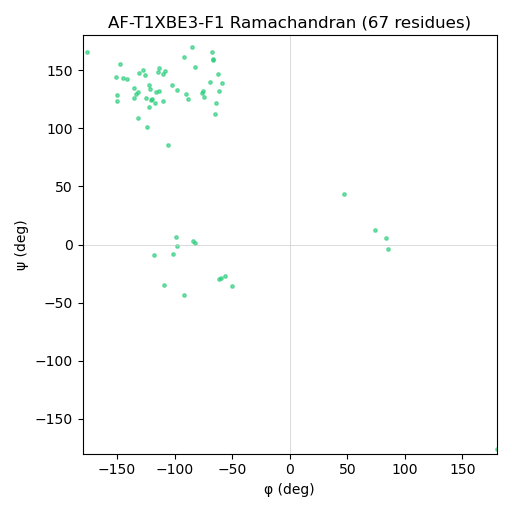8 ? 20.247 18.097 -3.665 1.00 93.25 68 GLU A O 1
ATOM 509 N N . ASP A 1 69 ? 20.429 19.389 -5.515 1.00 84.69 69 ASP A N 1
ATOM 510 C CA . ASP A 1 69 ? 21.769 18.933 -5.928 1.00 84.69 69 ASP A CA 1
ATOM 511 C C . ASP A 1 69 ? 22.893 19.474 -5.022 1.00 84.69 69 ASP A C 1
ATOM 513 O O . ASP A 1 69 ? 22.795 20.642 -4.573 1.00 84.69 69 ASP A O 1
#